Protein AF-A0AAF0S662-F1 (afdb_monomer_lite)

Structure (mmCIF, N/CA/C/O backbone):
data_AF-A0AAF0S662-F1
#
_entry.id   AF-A0AAF0S662-F1
#
loop_
_atom_site.group_PDB
_atom_site.id
_atom_site.type_symbol
_atom_site.label_atom_id
_atom_site.label_alt_id
_atom_site.label_comp_id
_atom_site.label_asym_id
_atom_site.label_entity_id
_atom_site.label_seq_id
_atom_site.pdbx_PDB_ins_code
_atom_site.Cartn_x
_atom_site.Cartn_y
_atom_site.Cartn_z
_atom_site.occupancy
_atom_site.B_iso_or_equiv
_atom_site.auth_seq_id
_atom_site.auth_comp_id
_atom_site.auth_asym_id
_atom_site.auth_atom_id
_atom_site.pdbx_PDB_model_num
ATOM 1 N N . MET A 1 1 ? -13.712 10.320 -3.799 1.00 34.03 1 MET A N 1
ATOM 2 C CA . MET A 1 1 ? -12.602 11.286 -3.669 1.00 34.03 1 MET A CA 1
ATOM 3 C C . MET A 1 1 ? -11.304 10.501 -3.748 1.00 34.03 1 MET A C 1
ATOM 5 O O . MET A 1 1 ? -11.096 9.638 -2.908 1.00 34.03 1 MET A O 1
ATOM 9 N N . ILE A 1 2 ? -10.508 10.711 -4.796 1.00 42.00 2 ILE A N 1
ATOM 10 C CA . ILE A 1 2 ? -9.203 10.059 -4.984 1.00 42.00 2 ILE A CA 1
ATOM 11 C C . ILE A 1 2 ? -8.157 11.061 -4.491 1.00 42.00 2 ILE A C 1
ATOM 13 O O . ILE A 1 2 ? -8.153 12.197 -4.955 1.00 42.00 2 ILE A O 1
ATOM 17 N N . ILE A 1 3 ? -7.333 10.674 -3.517 1.00 47.56 3 ILE A N 1
ATOM 18 C CA . ILE A 1 3 ? -6.208 11.488 -3.041 1.00 47.56 3 ILE A CA 1
ATOM 19 C C . ILE A 1 3 ? -4.964 10.944 -3.737 1.00 47.56 3 ILE A C 1
ATOM 21 O O . ILE A 1 3 ? -4.563 9.813 -3.472 1.00 47.56 3 ILE A O 1
ATOM 25 N N . GLU A 1 4 ? -4.398 11.723 -4.654 1.00 47.06 4 GLU A N 1
ATOM 26 C CA . GLU A 1 4 ? -3.146 11.389 -5.331 1.00 47.06 4 GLU A CA 1
ATOM 27 C C . GLU A 1 4 ? -1.973 11.956 -4.522 1.00 47.06 4 GLU A C 1
ATOM 29 O O . GLU A 1 4 ? -1.940 13.147 -4.216 1.00 47.06 4 GLU A O 1
ATOM 34 N N . PHE A 1 5 ? -1.016 11.103 -4.157 1.00 49.91 5 PHE A N 1
ATOM 35 C CA . PHE A 1 5 ? 0.209 11.499 -3.462 1.00 49.91 5 PHE A CA 1
ATOM 36 C C . PHE A 1 5 ? 1.394 11.349 -4.425 1.00 49.91 5 PHE A C 1
ATOM 38 O O . PHE A 1 5 ? 1.620 10.254 -4.940 1.00 49.91 5 PHE A O 1
ATOM 45 N N . ARG A 1 6 ? 2.137 12.438 -4.675 1.00 51.44 6 ARG A N 1
ATOM 46 C CA . ARG A 1 6 ? 3.371 12.459 -5.485 1.00 51.44 6 ARG A CA 1
ATOM 47 C C . ARG A 1 6 ? 4.531 12.981 -4.637 1.00 51.44 6 ARG A C 1
ATOM 49 O O . ARG A 1 6 ? 4.437 14.083 -4.106 1.00 51.44 6 ARG A O 1
ATOM 56 N N . ASN A 1 7 ? 5.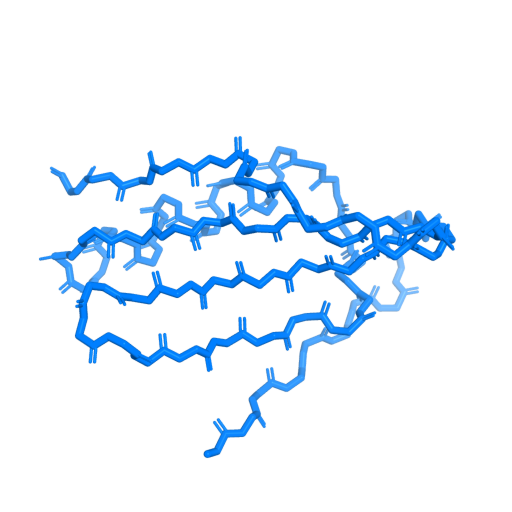621 12.224 -4.547 1.00 54.53 7 ASN A N 1
ATOM 57 C CA . ASN A 1 7 ? 6.869 12.621 -3.891 1.00 54.53 7 ASN A CA 1
ATOM 58 C C . ASN A 1 7 ? 8.022 12.683 -4.913 1.00 54.53 7 ASN A C 1
ATOM 60 O O . ASN A 1 7 ? 8.646 11.676 -5.231 1.00 54.53 7 ASN A O 1
ATOM 64 N N . ARG A 1 8 ? 8.304 13.877 -5.441 1.00 53.62 8 ARG A N 1
ATOM 65 C CA . ARG A 1 8 ? 9.133 14.104 -6.642 1.00 53.62 8 ARG A CA 1
ATOM 66 C C . ARG A 1 8 ? 10.521 13.440 -6.628 1.00 53.62 8 ARG A C 1
ATOM 68 O O . ARG A 1 8 ? 11.038 13.149 -7.707 1.00 53.62 8 ARG A O 1
ATOM 75 N N . ASP A 1 9 ? 11.089 13.212 -5.449 1.00 53.88 9 ASP A N 1
ATOM 76 C CA . ASP A 1 9 ? 12.480 12.781 -5.261 1.00 53.88 9 ASP A CA 1
ATOM 77 C C . ASP A 1 9 ? 12.646 11.280 -5.048 1.00 53.88 9 ASP A C 1
ATOM 79 O O . ASP A 1 9 ? 13.763 10.763 -5.016 1.00 53.88 9 ASP A O 1
ATOM 83 N N . ALA A 1 10 ? 11.549 10.557 -4.880 1.00 54.41 10 ALA A N 1
ATOM 84 C CA . ALA A 1 10 ? 11.653 9.174 -4.491 1.00 54.41 10 ALA A CA 1
ATOM 85 C C . ALA A 1 10 ? 11.810 8.229 -5.692 1.00 54.41 10 ALA A C 1
ATOM 87 O O . ALA A 1 10 ? 11.385 8.552 -6.809 1.00 54.41 10 ALA A O 1
ATOM 88 N N . PRO A 1 11 ? 12.469 7.069 -5.484 1.00 53.91 11 PRO A N 1
ATOM 89 C CA . PRO A 1 11 ? 12.861 6.175 -6.561 1.00 53.91 11 PRO A CA 1
ATOM 90 C C . PRO A 1 11 ? 11.643 5.793 -7.395 1.00 53.91 11 PRO A C 1
ATOM 92 O O . PRO A 1 11 ? 10.731 5.104 -6.935 1.00 53.91 11 PRO A O 1
ATOM 95 N N . LYS A 1 12 ? 11.630 6.269 -8.642 1.00 55.56 12 LYS A N 1
ATOM 96 C CA . LYS A 1 12 ? 10.598 5.909 -9.604 1.00 55.56 12 LYS A CA 1
ATOM 97 C C . LYS A 1 12 ? 10.755 4.426 -9.889 1.00 55.56 12 LYS A C 1
ATOM 99 O O . LYS A 1 12 ? 11.751 4.026 -10.481 1.00 55.56 12 LYS A O 1
ATOM 104 N N . ASN A 1 13 ? 9.786 3.624 -9.463 1.00 59.72 13 ASN A N 1
ATOM 105 C CA . ASN A 1 13 ? 9.619 2.258 -9.940 1.00 59.72 13 ASN A CA 1
ATOM 106 C C . ASN A 1 13 ? 8.721 2.329 -11.178 1.00 59.72 13 ASN A C 1
ATOM 108 O O . ASN A 1 13 ? 7.498 2.391 -11.018 1.00 59.72 13 ASN A O 1
ATOM 112 N N . PRO A 1 14 ? 9.287 2.387 -12.401 1.00 59.25 14 PRO A N 1
ATOM 113 C CA . PRO A 1 14 ? 8.511 2.696 -13.590 1.00 59.25 14 PRO A CA 1
ATOM 114 C C . PRO A 1 14 ? 7.422 1.640 -13.773 1.00 59.25 14 PRO A C 1
ATOM 116 O O . PRO A 1 14 ? 7.704 0.445 -13.875 1.00 59.25 14 PRO A O 1
ATOM 119 N N . GLY A 1 15 ? 6.171 2.100 -13.767 1.00 63.25 15 GLY A N 1
ATOM 120 C CA . GLY A 1 15 ? 5.007 1.287 -14.086 1.00 63.25 15 GLY A CA 1
ATOM 121 C C . GLY A 1 15 ? 4.524 0.324 -12.993 1.00 63.25 15 GLY A C 1
ATOM 122 O O . GLY A 1 15 ? 3.792 -0.619 -13.289 1.00 63.25 15 GLY A O 1
ATOM 123 N N . ARG A 1 16 ? 4.873 0.576 -11.723 1.00 70.81 16 ARG A N 1
ATOM 124 C CA . ARG A 1 16 ? 4.137 0.012 -10.580 1.00 70.81 16 ARG A CA 1
ATOM 125 C C . ARG A 1 16 ? 3.351 1.092 -9.852 1.00 70.81 16 ARG A C 1
ATOM 127 O O . ARG A 1 16 ? 3.884 2.152 -9.541 1.00 70.81 16 ARG A O 1
ATOM 134 N N . TRP A 1 17 ? 2.101 0.789 -9.530 1.00 77.12 17 TRP A N 1
ATOM 135 C CA . TRP A 1 17 ? 1.206 1.666 -8.783 1.00 77.12 17 TRP A CA 1
ATOM 136 C C . TRP A 1 17 ? 0.547 0.883 -7.655 1.00 77.12 17 TRP A C 1
ATOM 138 O O . TRP A 1 17 ? 0.313 -0.322 -7.762 1.00 77.12 17 TRP A O 1
ATOM 148 N N . TYR A 1 18 ? 0.304 1.555 -6.534 1.00 78.62 18 TYR A N 1
ATOM 149 C CA . TYR A 1 18 ? -0.143 0.907 -5.306 1.00 78.62 18 TYR A CA 1
ATOM 150 C C . TYR A 1 18 ? -1.522 1.399 -4.910 1.00 78.62 18 TYR A C 1
ATOM 152 O O . TYR A 1 18 ? -1.908 2.528 -5.183 1.00 78.62 18 TYR A O 1
ATOM 160 N N . THR A 1 19 ? -2.291 0.550 -4.249 1.00 82.88 19 THR A N 1
ATOM 161 C CA . THR A 1 19 ? -3.617 0.902 -3.747 1.00 82.88 19 THR A CA 1
ATOM 162 C C . THR A 1 19 ? -3.769 0.412 -2.317 1.00 82.88 19 THR A C 1
ATOM 164 O O . THR A 1 19 ? -3.554 -0.769 -2.061 1.00 82.88 19 THR A O 1
ATOM 167 N N . PHE A 1 20 ? -4.230 1.273 -1.411 1.00 85.44 20 PHE A N 1
ATOM 168 C CA . PHE A 1 20 ? -4.769 0.865 -0.115 1.00 85.44 20 PHE A CA 1
ATOM 169 C C . PHE A 1 20 ? -6.289 0.764 -0.180 1.00 85.44 20 PHE A C 1
ATOM 171 O O . PHE A 1 20 ? -6.970 1.685 -0.627 1.00 85.44 20 PHE A O 1
ATOM 178 N N . THR A 1 21 ? -6.832 -0.358 0.278 1.00 86.12 21 THR A N 1
ATOM 179 C CA . THR A 1 21 ? -8.272 -0.562 0.456 1.00 86.12 21 THR A CA 1
ATOM 180 C C . THR A 1 21 ? -8.552 -0.820 1.928 1.00 86.12 21 THR A C 1
ATOM 182 O O . THR A 1 21 ? -8.000 -1.760 2.496 1.00 86.12 21 THR A O 1
ATOM 185 N N . TYR A 1 22 ? -9.389 0.012 2.536 1.00 81.25 22 TYR A N 1
ATOM 186 C CA . TYR A 1 22 ? -9.882 -0.184 3.896 1.00 81.25 22 TYR A CA 1
ATOM 187 C C . TYR A 1 22 ? -10.948 -1.292 3.921 1.00 81.25 22 TYR A C 1
ATOM 189 O O . TYR A 1 22 ? -11.616 -1.547 2.917 1.00 81.25 22 TYR A O 1
ATOM 197 N N . ASP A 1 23 ? -11.137 -1.927 5.074 1.00 80.62 23 ASP A N 1
ATOM 198 C CA . ASP A 1 23 ? -12.168 -2.948 5.326 1.00 80.62 23 ASP A CA 1
ATOM 199 C C . ASP A 1 23 ? -13.599 -2.546 4.929 1.00 80.62 23 ASP A C 1
ATOM 201 O O . ASP A 1 23 ? -14.386 -3.388 4.505 1.00 80.62 23 ASP A O 1
ATOM 205 N N . ASN A 1 24 ? -13.925 -1.256 4.993 1.00 79.88 24 ASN A N 1
ATOM 206 C CA . ASN A 1 24 ? -15.212 -0.705 4.573 1.00 79.88 24 ASN A CA 1
ATOM 207 C C . ASN A 1 24 ? -15.332 -0.447 3.058 1.00 79.88 24 ASN A C 1
ATOM 209 O O . ASN A 1 24 ? -16.280 0.206 2.623 1.00 79.88 24 ASN A O 1
ATOM 213 N N . GLY A 1 25 ? -14.364 -0.895 2.256 1.00 76.62 25 GLY A N 1
ATOM 214 C CA . GLY A 1 25 ? -14.361 -0.740 0.802 1.00 76.62 25 GLY A CA 1
ATOM 215 C C . GLY A 1 25 ? -13.875 0.622 0.297 1.00 76.62 25 GLY A C 1
ATOM 216 O O . GLY A 1 25 ? -13.807 0.820 -0.917 1.00 76.62 25 GLY A O 1
ATOM 217 N N . LEU A 1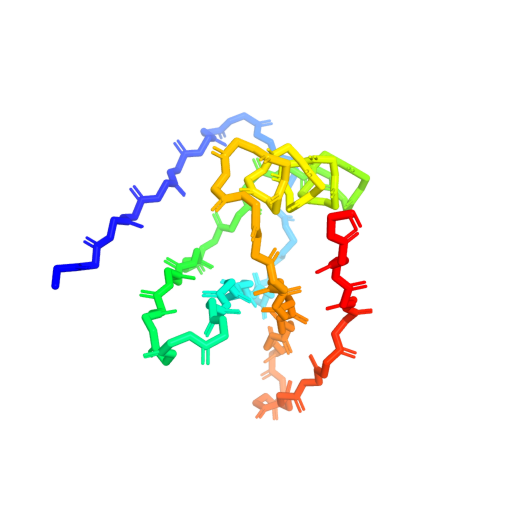 26 ? -13.492 1.558 1.180 1.00 79.06 26 LEU A N 1
ATOM 218 C CA . LEU A 1 26 ? -12.849 2.803 0.749 1.00 79.06 26 LEU A CA 1
ATOM 219 C C . LEU A 1 26 ? -11.480 2.505 0.133 1.00 79.06 26 LEU A C 1
ATOM 221 O O . LEU A 1 26 ? -10.680 1.762 0.699 1.00 79.06 26 LEU A O 1
ATOM 225 N N . ARG A 1 27 ? -11.197 3.126 -1.015 1.00 77.56 27 ARG A N 1
ATOM 226 C CA . ARG A 1 27 ? -9.975 2.910 -1.794 1.00 77.56 27 ARG A CA 1
ATOM 227 C C . ARG A 1 27 ? -9.182 4.208 -1.930 1.00 77.56 27 ARG A C 1
ATOM 229 O O . ARG A 1 27 ? -9.730 5.229 -2.337 1.00 77.56 27 ARG A O 1
ATOM 236 N N . VAL A 1 28 ? -7.885 4.139 -1.646 1.00 72.75 28 VAL A N 1
ATOM 237 C CA . VAL A 1 28 ? -6.897 5.187 -1.924 1.00 72.75 28 VAL A CA 1
ATOM 238 C C . VAL A 1 28 ? -5.881 4.614 -2.904 1.00 72.75 28 VAL A C 1
ATOM 240 O O . VAL A 1 28 ? -5.245 3.602 -2.616 1.00 72.75 28 VAL A O 1
ATOM 243 N N . THR A 1 29 ? -5.753 5.238 -4.072 1.00 69.81 29 THR A N 1
ATOM 244 C CA . THR A 1 29 ? -4.876 4.774 -5.151 1.00 69.81 29 THR A CA 1
ATOM 245 C C . THR A 1 29 ? -3.712 5.739 -5.315 1.00 69.81 29 THR A C 1
ATOM 247 O O . THR A 1 29 ? -3.912 6.933 -5.515 1.00 69.81 29 THR A O 1
ATOM 250 N N . PHE A 1 30 ? -2.503 5.200 -5.285 1.00 68.06 30 PHE A N 1
ATOM 251 C CA . PHE A 1 30 ? -1.251 5.891 -5.539 1.00 68.06 30 PHE A CA 1
ATOM 252 C C . PHE A 1 30 ? -0.824 5.552 -6.962 1.00 68.06 30 PHE A C 1
ATOM 254 O O . PHE A 1 30 ? -0.274 4.478 -7.204 1.00 68.06 30 PHE A O 1
ATOM 261 N N . ALA A 1 31 ? -1.116 6.456 -7.901 1.00 59.47 31 ALA A N 1
ATOM 262 C CA . ALA A 1 31 ? -0.827 6.276 -9.326 1.00 59.47 31 ALA A CA 1
ATOM 263 C C . ALA A 1 31 ? 0.673 6.091 -9.619 1.00 59.47 31 ALA A C 1
ATOM 265 O O . ALA A 1 31 ? 1.034 5.456 -10.601 1.00 59.47 31 ALA A O 1
ATOM 266 N N . GLU A 1 32 ? 1.539 6.610 -8.750 1.00 61.25 32 GLU A N 1
ATOM 267 C CA . GLU A 1 32 ? 2.989 6.451 -8.818 1.00 61.25 32 GLU A CA 1
ATOM 268 C C . GLU A 1 32 ? 3.523 6.744 -7.408 1.00 61.25 32 GLU A C 1
ATOM 270 O O . GLU A 1 32 ? 3.867 7.882 -7.095 1.00 61.25 32 GLU A O 1
ATOM 275 N N . TYR A 1 33 ? 3.478 5.765 -6.490 1.00 59.69 33 TYR A N 1
ATOM 276 C CA . TYR A 1 33 ? 4.067 5.992 -5.165 1.00 59.69 33 TYR A CA 1
ATOM 277 C C . TYR A 1 33 ? 5.573 6.119 -5.338 1.00 59.69 33 TYR A C 1
ATOM 279 O O . TYR A 1 33 ? 6.268 5.166 -5.693 1.00 59.69 33 TYR A O 1
ATOM 287 N N . GLN A 1 34 ? 6.052 7.328 -5.106 1.00 58.44 34 GLN A N 1
ATOM 288 C CA . GLN A 1 34 ? 7.456 7.646 -5.130 1.00 58.44 34 GLN A CA 1
ATOM 289 C C . GLN A 1 34 ? 7.940 7.413 -3.691 1.00 58.44 34 GLN A C 1
ATOM 291 O O . GLN A 1 34 ? 7.827 8.277 -2.824 1.00 58.44 34 GLN A O 1
ATOM 296 N N . GLY A 1 35 ? 8.435 6.204 -3.434 1.00 62.78 35 GLY A N 1
ATOM 297 C CA . GLY A 1 35 ? 9.053 5.777 -2.178 1.00 62.78 35 GLY A CA 1
ATOM 298 C C . GLY A 1 35 ? 9.489 4.317 -2.275 1.00 62.78 35 GLY A C 1
ATOM 299 O O . GLY A 1 35 ? 9.132 3.599 -3.214 1.00 62.78 35 GLY A O 1
ATOM 300 N N . THR A 1 36 ? 10.304 3.874 -1.331 1.00 74.31 36 THR A N 1
ATOM 301 C CA . THR A 1 36 ? 10.690 2.471 -1.186 1.00 74.31 36 THR A CA 1
ATOM 302 C C . THR A 1 36 ? 9.491 1.615 -0.777 1.00 74.31 36 THR A C 1
ATOM 304 O O . THR A 1 36 ? 8.492 2.097 -0.238 1.00 74.31 36 THR A O 1
ATOM 307 N N . LEU A 1 37 ? 9.594 0.305 -1.017 1.00 76.88 37 LEU A N 1
ATOM 308 C CA . LEU A 1 37 ? 8.567 -0.643 -0.588 1.00 76.88 37 LEU A CA 1
ATOM 309 C C . LEU A 1 37 ? 8.356 -0.613 0.937 1.00 76.88 37 LEU A C 1
ATOM 311 O O . LEU A 1 37 ? 7.230 -0.707 1.413 1.00 76.88 37 LEU A O 1
ATOM 315 N N . SER A 1 38 ? 9.435 -0.443 1.699 1.00 81.50 38 SER A N 1
ATOM 316 C CA . SER A 1 38 ? 9.375 -0.371 3.158 1.00 81.50 38 SER A CA 1
ATOM 317 C C . SER A 1 38 ? 8.595 0.853 3.641 1.00 81.50 38 SER A C 1
ATOM 319 O O . SER A 1 38 ? 7.757 0.720 4.528 1.00 81.50 38 SER A O 1
ATOM 321 N N . GLU A 1 39 ? 8.807 2.022 3.026 1.00 79.88 39 GLU A N 1
ATOM 322 C CA . GLU A 1 39 ? 8.095 3.261 3.381 1.00 79.88 39 GLU A CA 1
ATOM 323 C C . GLU A 1 39 ? 6.589 3.154 3.113 1.00 79.88 39 GLU A C 1
ATOM 325 O O . GLU A 1 39 ? 5.776 3.593 3.930 1.00 79.88 39 GLU A O 1
ATOM 330 N N . ILE A 1 40 ? 6.188 2.524 2.002 1.00 80.38 40 ILE A N 1
ATOM 331 C CA . ILE A 1 40 ? 4.760 2.341 1.722 1.00 80.38 40 ILE A CA 1
ATOM 332 C C . ILE A 1 40 ? 4.125 1.322 2.672 1.00 80.38 40 ILE A C 1
ATOM 334 O O . ILE A 1 40 ? 2.993 1.516 3.113 1.00 80.38 40 ILE A O 1
ATOM 338 N N . GLU A 1 41 ? 4.838 0.260 3.050 1.00 86.19 41 GLU A N 1
ATOM 339 C CA . GLU A 1 41 ? 4.338 -0.673 4.059 1.00 86.19 41 GLU A CA 1
ATOM 340 C C . GLU A 1 41 ? 4.217 -0.015 5.438 1.00 86.19 41 GLU A C 1
ATOM 342 O O . GLU A 1 41 ? 3.237 -0.258 6.146 1.00 86.19 41 GLU A O 1
ATOM 347 N N . GLU A 1 42 ? 5.169 0.839 5.817 1.00 88.56 42 GLU A N 1
ATOM 348 C CA . GLU A 1 42 ? 5.116 1.613 7.057 1.00 88.56 42 GLU A CA 1
ATOM 349 C C . GLU A 1 42 ? 3.916 2.567 7.073 1.00 88.56 42 GLU A C 1
ATOM 351 O O . GLU A 1 42 ? 3.146 2.558 8.037 1.00 88.56 42 GLU A O 1
ATOM 356 N N . LEU A 1 43 ? 3.668 3.284 5.972 1.00 84.25 43 LEU A N 1
ATOM 357 C CA . LEU A 1 43 ? 2.462 4.096 5.796 1.00 84.25 43 LEU A CA 1
ATOM 358 C C . LEU A 1 43 ? 1.188 3.248 5.936 1.00 84.25 43 LEU A C 1
ATOM 360 O O . LEU A 1 43 ? 0.253 3.638 6.633 1.00 84.25 43 LEU A O 1
ATOM 364 N N . GLY A 1 44 ? 1.146 2.067 5.314 1.00 86.31 44 GLY A N 1
ATOM 365 C CA . GLY A 1 44 ? 0.021 1.138 5.433 1.00 86.31 44 GLY A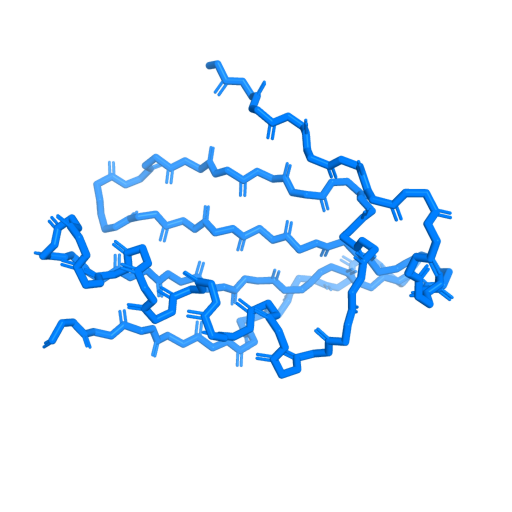 CA 1
ATOM 366 C C . GLY A 1 44 ? -0.230 0.689 6.877 1.00 86.31 44 GLY A C 1
ATOM 367 O O . GLY A 1 44 ? -1.379 0.674 7.331 1.00 86.31 44 GLY A O 1
ATOM 368 N N . ARG A 1 45 ? 0.837 0.393 7.635 1.00 90.25 45 ARG A N 1
ATOM 369 C CA . ARG A 1 45 ? 0.762 0.081 9.073 1.00 90.25 45 ARG A CA 1
ATOM 370 C C . ARG A 1 45 ? 0.279 1.275 9.884 1.00 90.25 45 ARG A C 1
ATOM 372 O O . ARG A 1 45 ? -0.576 1.090 10.744 1.00 90.25 45 ARG A O 1
ATOM 379 N N . GLN A 1 46 ? 0.789 2.477 9.623 1.00 89.50 46 GLN A N 1
ATOM 380 C CA . GLN A 1 46 ? 0.367 3.697 10.308 1.00 89.50 46 GLN A CA 1
ATOM 381 C C . GLN A 1 46 ? -1.111 3.998 10.049 1.00 89.50 46 GLN A C 1
ATOM 383 O O . GLN A 1 46 ? -1.846 4.262 10.992 1.00 89.50 46 GLN A O 1
ATOM 388 N N . LEU A 1 47 ? -1.577 3.889 8.804 1.00 85.44 47 LEU A N 1
ATOM 389 C CA . LEU A 1 47 ? -2.981 4.110 8.453 1.00 85.44 47 LEU A CA 1
ATOM 390 C C . LEU A 1 47 ? -3.897 3.061 9.081 1.00 85.44 47 LEU A C 1
ATOM 392 O O . LEU A 1 47 ? -4.948 3.408 9.626 1.00 85.44 47 LEU A O 1
ATOM 396 N N . SER A 1 48 ? -3.500 1.783 9.025 1.00 87.88 48 SER A N 1
ATOM 397 C CA . SER A 1 48 ? -4.233 0.706 9.695 1.00 87.88 48 SER A CA 1
ATOM 398 C C . SER A 1 48 ? -4.323 1.037 11.171 1.00 87.88 48 SER A C 1
ATOM 400 O O . SER A 1 48 ? -5.417 0.955 11.737 1.00 87.88 48 SER A O 1
ATOM 402 N N . ARG A 1 49 ? -3.207 1.550 11.722 1.00 90.25 49 ARG A N 1
ATOM 403 C CA . ARG A 1 49 ? -3.116 2.040 13.079 1.00 90.25 49 ARG A CA 1
ATOM 404 C C . ARG A 1 49 ? -4.121 3.165 13.384 1.00 90.25 49 ARG A C 1
ATOM 406 O O . ARG A 1 49 ? -5.135 2.988 14.054 1.00 90.25 49 ARG A O 1
ATOM 413 N N . GLU A 1 50 ? -3.897 4.341 12.844 1.00 88.69 50 GLU A N 1
ATOM 414 C CA . GLU A 1 50 ? -4.718 5.521 13.112 1.00 88.69 50 GLU A CA 1
ATOM 415 C C . GLU A 1 50 ? -6.222 5.298 12.912 1.00 88.69 50 GLU A C 1
ATOM 417 O O . GLU A 1 50 ? -7.038 5.896 13.614 1.00 88.69 50 GLU A O 1
ATOM 422 N N . LYS A 1 51 ? -6.609 4.436 11.963 1.00 84.50 51 LYS A N 1
ATOM 423 C CA . LYS A 1 51 ? -8.017 4.152 11.667 1.00 84.50 51 LYS A CA 1
ATOM 424 C C . LYS A 1 51 ? -8.596 2.959 12.425 1.00 84.50 51 LYS A C 1
ATOM 426 O O . LYS A 1 51 ? -9.815 2.800 12.375 1.00 84.50 51 LYS A O 1
ATOM 431 N N . LYS A 1 52 ? -7.777 2.159 13.122 1.00 89.19 52 LYS A N 1
ATOM 432 C CA . LYS A 1 52 ? -8.156 0.895 13.786 1.00 89.19 52 LYS A CA 1
ATOM 433 C C . LYS A 1 52 ? -8.886 -0.080 12.859 1.00 89.19 52 LYS A C 1
ATOM 435 O O . LYS A 1 52 ? -9.950 -0.591 13.203 1.00 89.19 52 LYS A O 1
ATOM 440 N N . ARG A 1 53 ? -8.347 -0.283 11.653 1.00 85.25 53 ARG A N 1
ATOM 441 C CA . ARG A 1 53 ? -9.004 -1.047 10.575 1.00 85.25 53 ARG A CA 1
ATOM 442 C C . ARG A 1 53 ? -8.035 -1.926 9.807 1.00 85.25 53 ARG A C 1
ATOM 444 O O . ARG A 1 53 ? -6.849 -1.606 9.708 1.00 85.25 53 ARG A O 1
ATOM 451 N N . GLU A 1 54 ? -8.556 -3.002 9.213 1.00 90.38 54 GLU A N 1
ATOM 452 C CA . GLU A 1 54 ? -7.792 -3.766 8.224 1.00 90.38 54 GLU A CA 1
ATOM 453 C C . GLU A 1 54 ? -7.579 -2.902 6.972 1.00 90.38 54 GLU A C 1
ATOM 455 O O . GLU A 1 54 ? -8.514 -2.289 6.450 1.00 90.38 54 GLU A O 1
ATOM 460 N N . ILE A 1 55 ? -6.339 -2.865 6.486 1.00 89.19 55 ILE A N 1
ATOM 461 C CA . ILE A 1 55 ? -5.967 -2.227 5.225 1.00 89.19 55 ILE A CA 1
ATOM 462 C C . ILE A 1 55 ? -5.286 -3.255 4.336 1.00 89.19 55 ILE A C 1
ATOM 464 O O . ILE A 1 55 ? -4.310 -3.894 4.721 1.00 89.19 55 ILE A O 1
ATOM 468 N N . ARG A 1 56 ? -5.778 -3.380 3.106 1.00 90.00 56 ARG A N 1
ATOM 469 C CA . ARG A 1 56 ? -5.194 -4.227 2.067 1.00 90.00 56 ARG A CA 1
ATOM 470 C C . ARG A 1 56 ? -4.421 -3.365 1.091 1.00 90.00 56 ARG A C 1
ATOM 472 O O . ARG A 1 56 ? -4.996 -2.485 0.452 1.00 90.00 56 ARG A O 1
ATOM 479 N N . MET A 1 57 ? -3.136 -3.647 0.958 1.00 88.19 57 MET A N 1
ATOM 480 C CA . MET A 1 57 ? -2.266 -3.047 -0.036 1.00 88.19 57 MET A CA 1
ATOM 481 C C . MET A 1 57 ? -2.221 -3.934 -1.272 1.00 88.19 57 MET A C 1
ATOM 483 O O . MET A 1 57 ? -1.901 -5.120 -1.186 1.00 88.19 57 MET A O 1
ATOM 487 N N . ARG A 1 58 ? -2.531 -3.361 -2.430 1.00 86.75 58 ARG A N 1
ATOM 488 C CA . ARG A 1 58 ? -2.392 -4.012 -3.731 1.00 86.75 58 ARG A CA 1
ATOM 489 C C . ARG A 1 58 ? -1.319 -3.319 -4.543 1.00 86.75 58 ARG A C 1
ATOM 491 O O . ARG A 1 58 ? -1.213 -2.095 -4.492 1.00 86.75 58 ARG A O 1
ATOM 498 N N . VAL A 1 59 ? -0.555 -4.110 -5.280 1.00 84.38 59 VAL A N 1
ATOM 499 C CA . VAL A 1 59 ? 0.376 -3.635 -6.297 1.00 84.38 59 VAL A CA 1
ATOM 500 C C . VAL A 1 59 ? -0.190 -3.994 -7.662 1.00 84.38 59 VAL A C 1
ATOM 502 O O . VAL A 1 59 ? -0.641 -5.120 -7.877 1.00 84.38 59 VAL A O 1
ATOM 505 N N . HIS A 1 60 ? -0.167 -3.020 -8.557 1.00 80.50 60 HIS A N 1
ATOM 506 C CA . HIS A 1 60 ? -0.432 -3.199 -9.970 1.00 80.50 60 HIS A CA 1
ATOM 507 C C . HIS A 1 60 ? 0.895 -3.059 -10.712 1.00 80.50 60 HIS A C 1
ATOM 509 O O . HIS A 1 60 ? 1.589 -2.052 -10.545 1.00 80.50 60 HIS A O 1
ATOM 515 N N . ASP A 1 61 ? 1.264 -4.067 -11.497 1.00 74.06 61 ASP A N 1
ATOM 516 C CA . ASP A 1 61 ? 2.480 -4.043 -12.308 1.00 74.06 61 ASP A CA 1
ATOM 517 C C . ASP A 1 61 ? 2.232 -3.596 -13.760 1.00 74.06 61 ASP A C 1
ATOM 519 O O . ASP A 1 61 ? 1.094 -3.403 -14.196 1.00 74.06 61 ASP A O 1
ATOM 523 N N . ILE A 1 62 ? 3.322 -3.451 -14.521 1.00 70.25 62 ILE A N 1
ATOM 524 C CA . ILE A 1 62 ? 3.297 -3.064 -15.941 1.00 70.25 62 ILE A CA 1
ATOM 525 C C . ILE A 1 62 ? 2.548 -4.051 -16.835 1.00 70.25 62 ILE A C 1
ATOM 527 O O . ILE A 1 62 ? 2.140 -3.690 -17.934 1.00 70.25 62 ILE A O 1
ATOM 531 N N . ASN A 1 63 ? 2.379 -5.292 -16.375 1.00 72.69 63 ASN A N 1
ATOM 532 C CA . ASN A 1 63 ? 1.702 -6.353 -17.107 1.00 72.69 63 ASN A CA 1
ATOM 533 C C . ASN A 1 63 ? 0.198 -6.383 -16.784 1.00 72.69 63 ASN A C 1
ATOM 535 O O . ASN A 1 63 ? -0.505 -7.289 -17.227 1.00 72.69 63 ASN A O 1
ATOM 539 N N . GLY A 1 64 ? -0.298 -5.411 -16.007 1.00 67.31 64 GLY A N 1
ATOM 540 C CA . GLY A 1 64 ? -1.700 -5.307 -15.616 1.00 67.31 64 GLY A CA 1
ATOM 541 C C . GLY A 1 64 ? -2.112 -6.300 -14.530 1.00 67.31 64 GLY A C 1
ATOM 542 O O . GLY A 1 64 ? -3.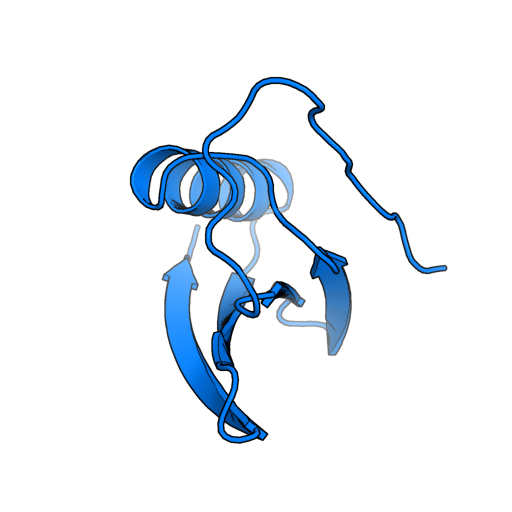307 -6.509 -14.329 1.00 67.31 64 GLY A O 1
ATOM 543 N N . LEU A 1 65 ? -1.160 -6.927 -13.828 1.00 72.56 65 LEU A N 1
ATOM 544 C CA . LEU A 1 65 ? -1.474 -7.879 -12.769 1.00 72.56 65 LEU A CA 1
ATOM 545 C C . LEU A 1 65 ? -1.670 -7.167 -11.431 1.00 72.56 65 LEU A C 1
ATOM 547 O O . LEU A 1 65 ? -0.756 -6.557 -10.877 1.00 72.56 65 LEU A O 1
ATOM 551 N N . ASP A 1 66 ? -2.878 -7.325 -10.900 1.00 78.88 66 ASP A N 1
ATOM 552 C CA . ASP A 1 66 ? -3.278 -6.966 -9.546 1.00 78.88 66 ASP A CA 1
ATOM 553 C C . ASP A 1 66 ? -2.892 -8.063 -8.556 1.00 78.88 66 ASP A C 1
ATOM 555 O O . ASP A 1 66 ? -3.413 -9.180 -8.616 1.00 78.88 66 ASP A O 1
ATOM 559 N N . ARG A 1 67 ? -2.017 -7.756 -7.597 1.00 82.75 67 ARG A N 1
ATOM 560 C CA . ARG A 1 67 ? -1.670 -8.697 -6.523 1.00 82.75 67 ARG A CA 1
ATOM 561 C C . ARG A 1 67 ? -1.818 -8.037 -5.165 1.00 82.75 67 ARG A C 1
ATOM 563 O O . ARG A 1 67 ? -1.445 -6.880 -4.980 1.00 82.75 67 ARG A O 1
ATOM 570 N N . ILE A 1 68 ? -2.361 -8.781 -4.198 1.00 84.19 68 ILE A N 1
ATOM 571 C CA . ILE A 1 68 ? -2.296 -8.364 -2.795 1.00 84.19 68 ILE A CA 1
ATOM 572 C C . ILE A 1 68 ? -0.827 -8.421 -2.395 1.00 84.19 68 ILE A C 1
ATOM 574 O O . ILE A 1 68 ? -0.223 -9.490 -2.398 1.00 84.19 68 ILE A O 1
ATOM 578 N N . HIS A 1 69 ? -0.274 -7.254 -2.088 1.00 86.19 69 HIS A N 1
ATOM 579 C CA . HIS A 1 69 ? 1.099 -7.105 -1.633 1.00 86.19 69 HIS A CA 1
ATOM 580 C C . HIS A 1 69 ? 1.194 -7.355 -0.129 1.00 86.19 69 HIS A C 1
ATOM 582 O O . HIS A 1 69 ? 2.005 -8.153 0.325 1.00 86.19 69 HIS A O 1
ATOM 588 N N . ALA A 1 70 ? 0.315 -6.712 0.643 1.00 87.06 70 ALA A N 1
ATOM 589 C CA . ALA A 1 70 ? 0.296 -6.825 2.096 1.00 87.06 70 ALA A CA 1
ATOM 590 C C . ALA A 1 70 ? -1.116 -6.620 2.661 1.00 87.06 70 ALA A C 1
ATOM 592 O O . ALA A 1 70 ? -1.960 -5.951 2.059 1.00 87.06 70 ALA A O 1
ATOM 593 N N . ILE A 1 71 ? -1.361 -7.182 3.846 1.00 90.25 71 ILE A N 1
ATOM 594 C CA . ILE A 1 71 ? -2.557 -6.924 4.652 1.00 90.25 71 ILE A CA 1
ATOM 595 C C . ILE A 1 71 ? -2.089 -6.456 6.026 1.00 90.25 71 ILE A C 1
ATOM 597 O O . ILE A 1 71 ? -1.371 -7.172 6.722 1.00 90.25 71 ILE A O 1
ATOM 601 N N . PHE A 1 72 ? -2.511 -5.259 6.411 1.00 90.38 72 PHE A N 1
ATOM 602 C CA . PHE A 1 72 ? -2.245 -4.676 7.717 1.00 90.38 72 PHE A CA 1
ATOM 603 C C . PHE A 1 72 ? -3.504 -4.785 8.561 1.00 90.38 72 PHE A C 1
ATOM 605 O O . PHE A 1 72 ? -4.584 -4.389 8.126 1.00 90.38 72 PHE A O 1
ATOM 612 N N . ARG A 1 73 ? -3.365 -5.347 9.756 1.00 90.25 73 ARG A N 1
ATOM 613 C CA . ARG A 1 73 ? -4.422 -5.439 10.761 1.00 90.25 73 ARG A CA 1
ATOM 614 C C . ARG A 1 73 ? -3.930 -4.680 11.984 1.00 90.25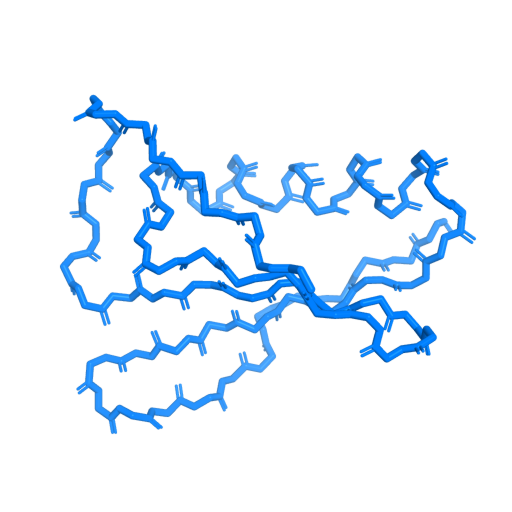 73 ARG A C 1
ATOM 616 O O . ARG A 1 73 ? -2.742 -4.794 12.295 1.00 90.25 73 ARG A O 1
ATOM 62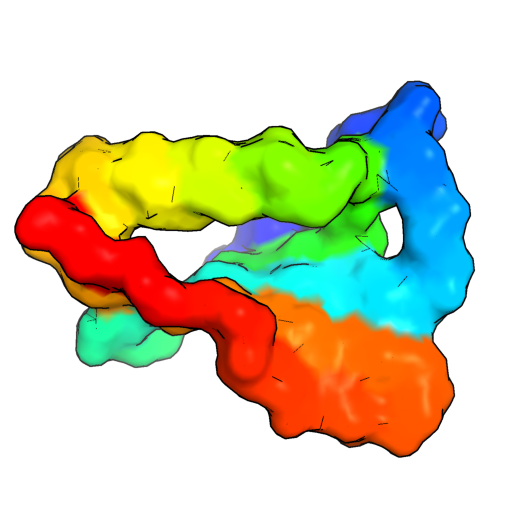3 N N . TYR A 1 74 ? -4.818 -3.883 12.583 1.00 77.25 74 TYR A N 1
ATOM 624 C CA . TYR A 1 74 ? -4.523 -3.139 13.808 1.00 77.25 74 TYR A CA 1
ATOM 625 C C . TYR A 1 74 ? -3.984 -4.074 14.888 1.00 77.25 74 TYR A C 1
ATOM 627 O O . TYR A 1 74 ? -4.627 -5.131 15.088 1.00 77.25 74 TYR A O 1
#

pLDDT: mean 74.47, std 14.12, range [34.03, 90.38]

Sequence (74 aa):
MIIEFRNRDAPKNPGRWYTFTYDNGLRVTFAEYQGTLSEIEELGRQLSREKKREIRMRVHDINGLDRIHAIFRY

Radius of gyration: 11.79 Å; chains: 1; bounding box: 28×23×31 Å

Secondary structure (DSSP, 8-state):
-------TTS---TT-EEEEEETTS-EEEETT--S-HHHHHHHHHHHHHHHTS-EEEEEE-TT--EEEEEEE--

Foldseek 3Di:
DEDEDDDPPADFPDFKWKWKAWPVRDIHTHRTPRYDPVVVVVVLQVVCVVVQTKIWMWMQGNVRDTDGPDIHHD